Protein AF-A0ABC8KKP3-F1 (afdb_monomer_lite)

Foldseek 3Di:
DVVLLVVLVVVLVVQLPDPDPVNSVVSVVVVVVCVVVCVSVVVSVVVVVVVVVVVVVVVVVVVVVVVVVVVPDDDDDDDDDDDPDDDDDPDPPPDDDDPDPDDDDDDDDDDDDDDDDDDDDDDDPDDDDPDDDDD

pLDDT: mean 73.94, std 19.9, range [41.12, 98.5]

Organism: Eruca vesicaria subsp. sativa (NCBI:txid29727)

Radius of gyration: 33.84 Å; chains: 1; bounding box: 32×66×107 Å

Sequence (135 aa):
MEEVLEDLNAATLRYMNHPDPTESAARKQRVLLSEMDGTVEETAAGIFQANALAADRAAQALETNTVQRMENQVESPPEVTLPVISLAVAGKKRGRPPKNNDKGLPKPPLAPGTHKNSPINVFGKDSLANAVRTF

Secondary structure (DSSP, 8-state):
-HHHHHHHHHHHHHHH--SSHHHHHHHHHHHHHHHHTTHHHHHHHHHHHHHHHHHHHHHHHHHHHHHHHHS--S-------------------TT---------PPPPP-PPP----------------------

Structure (mmCIF, N/CA/C/O backbone):
data_AF-A0ABC8KKP3-F1
#
_entry.id   AF-A0ABC8KKP3-F1
#
loop_
_atom_site.group_PDB
_atom_site.id
_atom_site.type_symbol
_atom_site.label_atom_id
_atom_site.label_alt_id
_atom_site.label_comp_id
_atom_site.label_asym_id
_atom_site.label_entity_id
_atom_site.label_seq_id
_atom_site.pdbx_PDB_ins_code
_atom_site.Cartn_x
_atom_site.Cartn_y
_atom_site.Cartn_z
_atom_site.occupancy
_atom_site.B_iso_or_equiv
_atom_site.auth_seq_id
_atom_site.auth_comp_id
_atom_site.auth_asym_id
_atom_site.auth_atom_id
_atom_site.pdbx_PDB_model_num
ATOM 1 N N . MET A 1 1 ? -5.319 10.359 10.843 1.00 72.88 1 MET A N 1
ATOM 2 C CA . MET A 1 1 ? -5.636 9.843 9.490 1.00 72.88 1 MET A CA 1
ATOM 3 C C . MET A 1 1 ? -4.473 10.085 8.551 1.00 72.88 1 MET A C 1
ATOM 5 O O . MET A 1 1 ? -4.021 9.127 7.948 1.00 72.88 1 MET A O 1
ATOM 9 N N . GLU A 1 2 ? -3.959 11.312 8.494 1.00 89.06 2 GLU A N 1
ATOM 10 C CA . GLU A 1 2 ? -2.773 11.677 7.705 1.00 89.06 2 GLU A CA 1
ATOM 11 C C . GLU A 1 2 ? -1.580 10.726 7.913 1.00 89.06 2 GLU A C 1
ATOM 13 O O . GLU A 1 2 ? -1.099 10.163 6.941 1.00 89.06 2 GLU A O 1
ATOM 18 N N . GLU A 1 3 ? -1.228 10.404 9.162 1.00 93.12 3 GLU A N 1
ATOM 19 C CA . GLU A 1 3 ? -0.111 9.496 9.499 1.00 93.12 3 GLU A CA 1
ATOM 20 C C . GLU A 1 3 ? -0.156 8.130 8.784 1.00 93.12 3 GLU A C 1
ATOM 22 O O . GLU A 1 3 ? 0.849 7.668 8.256 1.00 93.12 3 GLU A O 1
ATOM 27 N N . VAL A 1 4 ? -1.326 7.485 8.687 1.00 94.81 4 VAL A N 1
ATOM 28 C CA . VAL A 1 4 ? -1.438 6.180 8.003 1.00 94.81 4 VAL A CA 1
ATOM 29 C C . VAL A 1 4 ? -1.221 6.328 6.500 1.00 94.81 4 VAL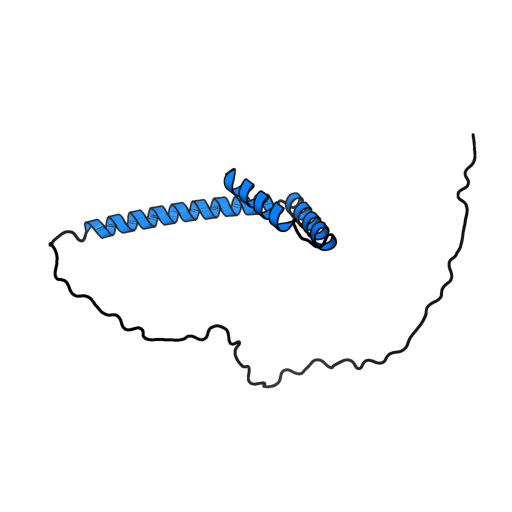 A C 1
ATOM 31 O O . VAL A 1 4 ? -0.613 5.462 5.877 1.00 94.81 4 VAL A O 1
ATOM 34 N N . LEU A 1 5 ? -1.709 7.416 5.903 1.00 94.69 5 LEU A N 1
ATOM 35 C CA . LEU A 1 5 ? -1.507 7.680 4.478 1.00 94.69 5 LEU A CA 1
ATOM 36 C C . LEU A 1 5 ? -0.040 8.013 4.184 1.00 94.69 5 LEU A C 1
ATOM 38 O O . LEU A 1 5 ? 0.506 7.554 3.181 1.00 94.69 5 LEU A O 1
ATOM 42 N N . GLU A 1 6 ? 0.616 8.756 5.073 1.00 96.25 6 GLU A N 1
ATOM 43 C CA . GLU A 1 6 ? 2.052 9.030 5.002 1.00 96.25 6 GLU A CA 1
ATOM 44 C C . GLU A 1 6 ? 2.880 7.746 5.109 1.00 96.25 6 GLU A C 1
ATOM 46 O O . GLU A 1 6 ? 3.786 7.533 4.301 1.00 96.25 6 GLU A O 1
ATOM 51 N N . ASP A 1 7 ? 2.534 6.854 6.038 1.00 96.19 7 ASP A N 1
ATOM 52 C CA . ASP A 1 7 ? 3.194 5.559 6.203 1.00 96.19 7 ASP A CA 1
ATOM 53 C C . ASP A 1 7 ? 3.030 4.664 4.970 1.00 96.19 7 ASP A C 1
ATOM 55 O O . ASP A 1 7 ? 4.000 4.049 4.511 1.00 96.19 7 ASP A O 1
ATOM 59 N N . LEU A 1 8 ? 1.826 4.612 4.393 1.00 96.44 8 LEU A N 1
ATOM 60 C CA . LEU A 1 8 ? 1.566 3.875 3.154 1.00 96.44 8 LEU A CA 1
ATOM 61 C C . LEU A 1 8 ? 2.372 4.449 1.982 1.00 96.44 8 LEU A C 1
ATOM 63 O O . LEU A 1 8 ? 2.968 3.693 1.208 1.00 96.44 8 LEU A O 1
ATOM 67 N N . ASN A 1 9 ? 2.465 5.774 1.875 1.00 96.00 9 ASN A N 1
ATOM 68 C CA . ASN A 1 9 ? 3.285 6.427 0.859 1.00 96.00 9 ASN A CA 1
ATOM 69 C C . ASN A 1 9 ? 4.782 6.127 1.068 1.00 96.00 9 ASN A C 1
ATOM 71 O O . ASN A 1 9 ? 5.483 5.701 0.148 1.00 96.00 9 ASN A O 1
ATOM 75 N N . ALA A 1 10 ? 5.278 6.233 2.301 1.00 97.69 10 ALA A N 1
ATOM 76 C CA . ALA A 1 10 ? 6.658 5.894 2.636 1.00 97.69 10 ALA A CA 1
ATOM 77 C C . ALA A 1 10 ? 6.982 4.420 2.332 1.00 97.69 10 ALA A C 1
ATOM 79 O O . ALA A 1 10 ? 8.058 4.114 1.804 1.00 97.69 10 ALA A O 1
ATOM 80 N N . ALA A 1 11 ? 6.059 3.500 2.622 1.00 96.81 11 ALA A N 1
ATOM 81 C CA . ALA A 1 11 ? 6.185 2.090 2.264 1.00 96.81 11 ALA A CA 1
ATOM 82 C C . ALA A 1 11 ? 6.241 1.895 0.741 1.00 96.81 11 ALA A C 1
ATOM 84 O O . ALA A 1 11 ? 7.091 1.149 0.248 1.00 96.81 11 ALA A O 1
ATOM 85 N N . THR A 1 12 ? 5.408 2.619 -0.004 1.00 97.44 12 THR A N 1
ATOM 86 C CA . THR A 1 12 ? 5.371 2.597 -1.472 1.00 97.44 12 THR A CA 1
ATOM 87 C C . THR A 1 12 ? 6.690 3.079 -2.078 1.00 97.44 12 THR A C 1
ATOM 89 O O . THR A 1 12 ? 7.266 2.404 -2.936 1.00 97.44 12 THR A O 1
ATOM 92 N N . LEU A 1 13 ? 7.255 4.175 -1.564 1.00 97.69 13 LEU A N 1
ATOM 93 C CA . LEU A 1 13 ? 8.565 4.679 -1.989 1.00 97.69 13 LEU A CA 1
ATOM 94 C C . LEU A 1 13 ? 9.683 3.655 -1.753 1.00 97.69 13 LEU A C 1
ATOM 96 O O . LEU A 1 13 ? 10.509 3.415 -2.637 1.00 97.69 13 LEU A O 1
ATOM 100 N N . ARG A 1 14 ? 9.697 3.005 -0.581 1.00 97.94 14 ARG A N 1
ATOM 101 C CA . ARG A 1 14 ? 10.660 1.931 -0.276 1.00 97.94 14 ARG A CA 1
ATOM 102 C C . ARG A 1 14 ? 10.466 0.724 -1.188 1.00 97.94 14 ARG A C 1
ATOM 104 O O . ARG A 1 14 ? 11.446 0.119 -1.610 1.00 97.94 14 ARG A O 1
ATOM 111 N N . TYR A 1 15 ? 9.222 0.383 -1.505 1.00 97.69 15 TYR A N 1
ATOM 112 C CA . TYR A 1 15 ? 8.905 -0.718 -2.403 1.00 97.69 15 TYR A CA 1
ATOM 113 C C . TYR A 1 15 ? 9.411 -0.451 -3.827 1.00 97.69 15 TYR A C 1
ATOM 115 O O . TYR A 1 15 ? 10.061 -1.318 -4.408 1.00 97.69 15 TYR A O 1
ATOM 123 N N . MET A 1 16 ? 9.180 0.743 -4.379 1.00 97.50 16 MET A N 1
ATOM 124 C CA . MET A 1 16 ? 9.593 1.108 -5.745 1.00 97.50 16 MET A CA 1
ATOM 125 C C . MET A 1 16 ? 11.112 1.262 -5.906 1.00 97.50 16 MET A C 1
ATOM 127 O O . MET A 1 16 ? 11.633 1.129 -7.021 1.00 97.50 16 MET A O 1
ATOM 131 N N . ASN A 1 17 ? 11.823 1.540 -4.811 1.00 96.94 17 ASN A N 1
ATOM 132 C CA . ASN A 1 17 ? 13.272 1.687 -4.797 1.00 96.94 17 ASN A CA 1
ATOM 133 C C . ASN A 1 17 ? 13.972 0.317 -4.827 1.00 96.94 17 ASN A C 1
ATOM 135 O O . ASN A 1 17 ? 14.343 -0.244 -3.796 1.00 96.94 17 ASN A O 1
ATOM 139 N N . HIS A 1 18 ? 14.130 -0.234 -6.030 1.00 97.56 18 HIS A N 1
ATOM 140 C CA . HIS A 1 18 ? 14.816 -1.499 -6.276 1.00 97.56 18 HIS A CA 1
ATOM 141 C C . HIS A 1 18 ? 16.039 -1.275 -7.186 1.00 97.56 18 HIS A C 1
ATOM 143 O O . HIS A 1 18 ? 15.936 -0.489 -8.128 1.00 97.56 18 HIS A O 1
ATOM 149 N N . PRO A 1 19 ? 17.183 -1.951 -6.948 1.00 97.69 19 PRO A N 1
ATOM 150 C CA . PRO A 1 19 ? 18.408 -1.732 -7.725 1.00 97.69 19 PRO A CA 1
ATOM 151 C C . PRO A 1 19 ? 18.309 -2.185 -9.188 1.00 97.69 19 PRO A C 1
ATOM 153 O O . PRO A 1 19 ? 18.970 -1.611 -10.048 1.00 97.69 19 PRO A O 1
ATOM 156 N N . ASP A 1 20 ? 17.499 -3.205 -9.484 1.00 98.19 20 ASP A N 1
ATOM 157 C CA . ASP A 1 20 ? 17.224 -3.610 -10.868 1.00 98.19 20 ASP A CA 1
ATOM 158 C C . ASP A 1 20 ? 16.194 -2.662 -11.511 1.00 98.19 20 ASP A C 1
ATOM 160 O O . ASP A 1 20 ? 15.067 -2.573 -11.005 1.00 98.19 20 ASP A O 1
ATOM 164 N N . PRO A 1 21 ? 16.534 -1.980 -12.624 1.00 97.06 21 PRO A N 1
ATOM 165 C CA . PRO A 1 21 ? 15.618 -1.076 -13.312 1.00 97.06 21 PRO A CA 1
ATOM 166 C C . PRO A 1 21 ? 14.374 -1.781 -13.865 1.00 97.06 21 PRO A C 1
ATOM 168 O O . PRO A 1 21 ? 13.304 -1.168 -13.898 1.00 97.06 21 PRO A O 1
ATOM 171 N N . THR A 1 22 ? 14.484 -3.052 -14.263 1.00 98.19 22 THR A N 1
ATOM 172 C CA . THR A 1 22 ? 13.349 -3.826 -14.790 1.00 98.19 22 THR A CA 1
ATOM 173 C C . THR A 1 22 ? 12.333 -4.078 -13.685 1.00 98.19 22 THR A C 1
ATOM 175 O O . THR A 1 22 ? 11.153 -3.755 -13.830 1.00 98.19 22 THR A O 1
ATOM 178 N N . GLU A 1 23 ? 12.802 -4.580 -12.542 1.00 98.44 23 GLU A N 1
ATOM 179 C CA . GLU A 1 23 ? 11.961 -4.780 -11.366 1.00 98.44 23 GLU A CA 1
ATOM 180 C C . GLU A 1 23 ? 11.413 -3.457 -10.821 1.00 98.44 23 GLU A C 1
ATOM 182 O O . GLU A 1 23 ? 10.231 -3.390 -10.488 1.00 98.44 23 GLU A O 1
ATOM 187 N N . SER A 1 24 ? 12.214 -2.382 -10.767 1.00 97.75 24 SER A N 1
ATOM 188 C CA . SER A 1 24 ? 11.710 -1.072 -10.336 1.00 97.75 24 SER A CA 1
ATOM 189 C C . SER A 1 24 ? 10.543 -0.638 -11.220 1.00 97.75 24 SER A C 1
ATOM 191 O O . SER A 1 24 ? 9.476 -0.341 -10.688 1.00 97.75 24 SER A O 1
ATOM 193 N N . ALA A 1 25 ? 10.684 -0.693 -12.551 1.00 98.19 25 ALA A N 1
ATOM 194 C CA . ALA A 1 25 ? 9.605 -0.367 -13.482 1.00 98.19 25 ALA A CA 1
ATOM 195 C C . ALA A 1 25 ? 8.358 -1.243 -13.266 1.00 98.19 25 ALA A C 1
ATOM 197 O O . ALA A 1 25 ? 7.251 -0.711 -13.174 1.00 98.19 25 ALA A O 1
ATOM 198 N N . ALA A 1 26 ? 8.530 -2.559 -13.105 1.00 98.50 26 ALA A N 1
ATOM 199 C CA . ALA A 1 26 ? 7.428 -3.478 -12.822 1.00 98.50 26 ALA A CA 1
ATOM 200 C C . ALA A 1 26 ? 6.717 -3.159 -11.493 1.00 98.50 26 ALA A C 1
ATOM 202 O O . ALA A 1 26 ? 5.495 -3.278 -11.390 1.00 98.50 26 ALA A O 1
ATOM 203 N N . ARG A 1 27 ? 7.455 -2.725 -10.465 1.00 98.50 27 ARG A N 1
ATOM 204 C CA . ARG A 1 27 ? 6.873 -2.267 -9.195 1.00 98.50 27 ARG A CA 1
ATOM 205 C C . ARG A 1 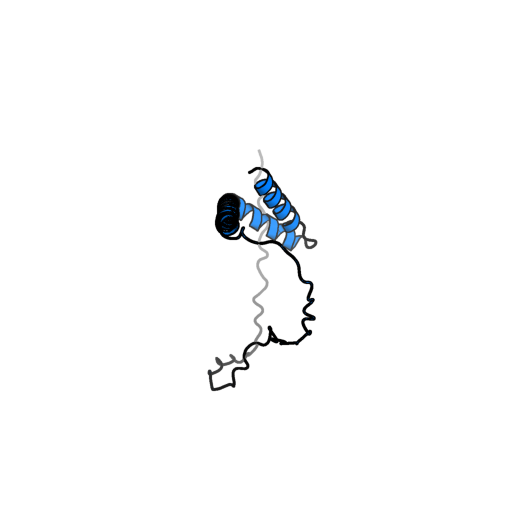27 ? 6.085 -0.977 -9.357 1.00 98.50 27 ARG A C 1
ATOM 207 O O . ARG A 1 27 ? 4.976 -0.915 -8.843 1.00 98.50 27 ARG A O 1
ATOM 214 N N . LYS A 1 28 ? 6.593 0.006 -10.112 1.00 98.19 28 LYS A N 1
ATOM 215 C CA . LYS A 1 28 ? 5.841 1.248 -10.380 1.00 98.19 28 LYS A CA 1
ATOM 216 C C . LYS A 1 28 ? 4.519 0.965 -11.088 1.00 98.19 28 LYS A C 1
ATOM 218 O O . LYS A 1 28 ? 3.510 1.554 -10.733 1.00 98.19 28 LYS A O 1
ATOM 223 N N . GLN A 1 29 ? 4.523 0.038 -12.048 1.00 98.19 29 GLN A N 1
ATOM 224 C CA . GLN A 1 29 ? 3.303 -0.380 -12.744 1.00 98.19 29 GLN A CA 1
ATOM 225 C C . GLN A 1 29 ? 2.293 -1.026 -11.791 1.00 98.19 29 GLN A C 1
ATOM 227 O O . GLN A 1 29 ? 1.120 -0.681 -11.826 1.00 98.19 29 GLN A O 1
ATOM 232 N N . ARG A 1 30 ? 2.744 -1.920 -10.900 1.00 97.62 30 ARG A N 1
ATOM 233 C CA . ARG A 1 30 ? 1.869 -2.516 -9.877 1.00 97.62 30 ARG A CA 1
ATOM 234 C C . ARG A 1 30 ? 1.266 -1.469 -8.942 1.00 97.62 30 ARG A C 1
ATOM 236 O O . ARG A 1 30 ? 0.074 -1.543 -8.683 1.00 97.62 30 ARG A O 1
ATOM 243 N N . VAL A 1 31 ? 2.068 -0.503 -8.488 1.00 97.50 31 VAL A N 1
ATOM 244 C CA . VAL A 1 31 ? 1.600 0.598 -7.629 1.00 97.50 31 VAL A CA 1
ATOM 245 C C . VAL A 1 31 ? 0.543 1.441 -8.344 1.00 97.50 31 VAL A C 1
ATOM 247 O O . VAL A 1 31 ? -0.531 1.662 -7.799 1.00 97.50 31 VAL A O 1
ATOM 250 N N . LEU A 1 32 ? 0.796 1.838 -9.594 1.00 97.75 32 LEU A N 1
ATOM 251 C CA . LEU A 1 32 ? -0.172 2.606 -10.377 1.00 97.75 32 LEU A CA 1
ATOM 252 C C . LEU A 1 32 ? -1.502 1.854 -10.536 1.00 97.75 32 LEU A C 1
ATOM 254 O O . LEU A 1 32 ? -2.566 2.445 -10.395 1.00 97.75 32 LEU A O 1
ATOM 258 N N . LEU A 1 33 ? -1.446 0.546 -10.804 1.00 98.06 33 LEU A N 1
ATOM 259 C CA . LEU A 1 33 ? -2.650 -0.281 -10.890 1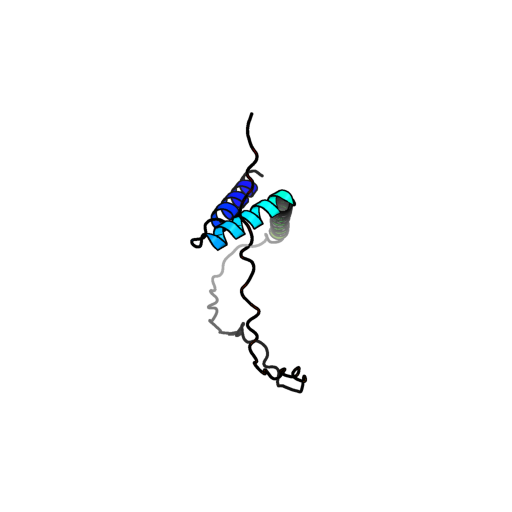.00 98.06 33 LEU A CA 1
ATOM 260 C C . LEU A 1 33 ? -3.410 -0.323 -9.556 1.00 98.06 33 LEU A C 1
ATOM 262 O O . LEU A 1 33 ? -4.628 -0.180 -9.581 1.00 98.06 33 LEU A O 1
ATOM 266 N N . SER A 1 34 ? -2.707 -0.444 -8.423 1.00 96.19 34 SER A N 1
ATOM 267 C CA . SER A 1 34 ? -3.330 -0.429 -7.089 1.00 96.19 34 SER A CA 1
ATOM 268 C C . SER A 1 34 ? -3.909 0.932 -6.673 1.00 96.19 34 SER A C 1
ATOM 270 O O . SER A 1 34 ? -4.811 1.028 -5.851 1.00 96.19 34 SER A O 1
ATOM 272 N N . GLU A 1 35 ? -3.382 2.027 -7.214 1.00 95.25 35 GLU A N 1
ATOM 273 C CA . GLU A 1 35 ? -3.965 3.355 -6.994 1.00 95.25 35 GLU A CA 1
ATOM 274 C C . GLU A 1 35 ? -5.216 3.540 -7.861 1.00 95.25 35 GLU A C 1
ATOM 276 O O . GLU A 1 35 ? -6.208 4.121 -7.434 1.00 95.25 35 GLU A O 1
ATOM 281 N N . MET A 1 36 ? -5.202 3.007 -9.087 1.00 96.88 36 MET A N 1
ATOM 282 C CA . MET A 1 36 ? -6.354 3.068 -9.988 1.00 96.88 36 MET A CA 1
ATOM 283 C C . MET A 1 36 ? -7.522 2.187 -9.538 1.00 96.88 36 MET A C 1
ATOM 285 O O . MET A 1 36 ? -8.674 2.538 -9.793 1.00 96.88 36 MET A O 1
ATOM 289 N N . ASP A 1 37 ? -7.242 1.034 -8.932 1.00 96.88 37 ASP A N 1
ATOM 290 C CA . ASP A 1 37 ? -8.272 0.106 -8.456 1.00 96.88 37 ASP A CA 1
ATOM 291 C C . ASP A 1 37 ? -8.831 0.466 -7.066 1.00 96.88 37 ASP A C 1
ATOM 293 O O . ASP A 1 37 ? -9.831 -0.117 -6.645 1.00 96.88 37 ASP A O 1
ATOM 297 N N . GLY A 1 38 ? -8.246 1.459 -6.387 1.00 94.81 38 GLY A N 1
ATOM 298 C CA . GLY A 1 38 ? -8.684 1.929 -5.074 1.00 94.81 38 GLY A CA 1
ATOM 299 C C . GLY A 1 38 ? -8.219 1.062 -3.897 1.00 94.81 38 GLY A C 1
ATOM 300 O O . GLY A 1 38 ? -8.713 1.218 -2.775 1.00 94.81 38 GLY A O 1
ATOM 301 N N . THR A 1 39 ? -7.304 0.111 -4.119 1.00 96.06 39 THR A N 1
ATOM 302 C CA . THR A 1 39 ? -6.839 -0.799 -3.058 1.00 96.06 39 THR A CA 1
ATOM 303 C C . THR A 1 39 ? -6.046 -0.080 -1.970 1.00 96.06 39 THR A C 1
ATOM 305 O O . THR A 1 39 ? -6.057 -0.521 -0.816 1.00 96.06 39 THR A O 1
ATOM 308 N N . VAL A 1 40 ? -5.385 1.039 -2.286 1.00 93.62 40 VAL A N 1
ATOM 309 C CA . VAL A 1 40 ? -4.668 1.857 -1.292 1.00 93.62 40 VAL A CA 1
ATOM 310 C C . VAL A 1 40 ? -5.653 2.496 -0.309 1.00 93.62 40 VAL A C 1
ATOM 312 O O . VAL A 1 40 ? -5.449 2.433 0.905 1.00 93.62 40 VAL A O 1
ATOM 315 N N . GLU A 1 41 ? -6.753 3.048 -0.814 1.00 93.94 41 GLU A N 1
ATOM 316 C CA . GLU A 1 41 ? -7.818 3.672 -0.032 1.00 93.94 41 GLU A CA 1
ATOM 317 C C . GLU A 1 41 ? -8.554 2.643 0.828 1.00 93.94 41 GLU A C 1
ATOM 319 O O . GLU A 1 41 ? -8.790 2.884 2.016 1.00 93.94 41 GLU A O 1
ATOM 324 N N . GLU A 1 42 ? -8.869 1.474 0.259 1.00 96.19 42 GLU A N 1
ATOM 325 C CA . GLU A 1 42 ? -9.471 0.360 0.998 1.00 96.19 42 GLU A CA 1
ATOM 326 C C . GLU A 1 42 ? -8.556 -0.099 2.140 1.00 96.19 42 GLU A C 1
ATOM 328 O O . GLU A 1 42 ? -8.996 -0.264 3.282 1.00 96.19 42 GLU A O 1
ATOM 333 N N . THR A 1 43 ? -7.260 -0.244 1.860 1.00 95.56 43 THR A N 1
ATOM 334 C CA . THR A 1 43 ? -6.271 -0.643 2.865 1.00 95.56 43 THR A CA 1
ATOM 335 C C . THR A 1 43 ? -6.170 0.394 3.982 1.00 95.56 43 THR A C 1
ATOM 337 O O . THR A 1 43 ? -6.174 0.027 5.160 1.00 95.56 43 THR A O 1
ATOM 340 N N . ALA A 1 44 ? -6.131 1.687 3.644 1.00 95.75 44 ALA A N 1
ATOM 341 C CA . ALA A 1 44 ? -6.104 2.763 4.631 1.00 95.75 44 ALA A CA 1
ATOM 342 C C . ALA A 1 44 ? -7.350 2.723 5.532 1.00 95.75 44 ALA A C 1
ATOM 344 O O . ALA A 1 44 ? -7.226 2.746 6.759 1.00 95.75 44 ALA A O 1
ATOM 345 N N . ALA A 1 45 ? -8.543 2.577 4.943 1.00 95.81 45 ALA A N 1
ATOM 346 C CA . ALA A 1 45 ? -9.797 2.429 5.682 1.00 95.81 45 ALA A CA 1
ATOM 347 C C . ALA A 1 45 ? -9.771 1.222 6.635 1.00 95.81 45 ALA A C 1
ATOM 349 O O . ALA A 1 45 ? -10.156 1.344 7.803 1.00 95.81 45 ALA A O 1
ATOM 350 N N . GLY A 1 46 ? -9.255 0.081 6.170 1.00 96.50 46 GLY A N 1
ATOM 351 C CA . GLY A 1 46 ? -9.091 -1.124 6.980 1.00 96.50 46 GLY A CA 1
ATOM 352 C C . GLY A 1 46 ? -8.155 -0.920 8.172 1.00 96.50 46 GLY A C 1
ATOM 353 O O . GLY A 1 46 ? -8.476 -1.338 9.286 1.00 96.50 46 GLY A O 1
ATOM 354 N N . ILE A 1 47 ? -7.031 -0.223 7.977 1.00 95.75 47 ILE A N 1
ATOM 355 C CA . ILE A 1 47 ? -6.093 0.106 9.061 1.00 95.75 47 ILE A CA 1
ATOM 356 C C . ILE A 1 47 ? -6.763 1.013 10.097 1.00 95.75 47 ILE A C 1
ATOM 358 O O . ILE A 1 47 ? -6.657 0.751 11.296 1.00 95.75 47 ILE A O 1
ATOM 362 N N . PHE A 1 48 ? -7.496 2.045 9.667 1.00 94.06 48 PHE A N 1
ATOM 363 C CA . PHE A 1 48 ? -8.210 2.923 10.599 1.00 94.06 48 PHE A CA 1
ATOM 364 C C . PHE A 1 48 ? -9.234 2.158 11.430 1.00 94.06 48 PHE A C 1
ATOM 366 O O . PHE A 1 48 ? -9.285 2.323 12.650 1.00 94.06 48 PHE A O 1
ATOM 373 N N . GLN A 1 49 ? -10.016 1.292 10.786 1.00 95.38 49 GLN A N 1
ATOM 374 C CA . GLN A 1 49 ? -10.999 0.474 11.478 1.00 95.38 49 GLN A CA 1
ATOM 375 C C . GLN A 1 49 ? -10.329 -0.484 12.471 1.00 95.38 49 GLN A C 1
ATOM 377 O O . GLN A 1 49 ? -10.768 -0.589 13.615 1.00 95.38 49 GLN A O 1
ATOM 382 N N . ALA A 1 50 ? -9.242 -1.146 12.072 1.00 95.06 50 ALA A N 1
ATOM 383 C CA . ALA A 1 50 ? -8.499 -2.045 12.949 1.00 95.06 50 ALA A CA 1
ATOM 384 C C . ALA A 1 50 ? -7.917 -1.311 14.167 1.00 95.06 50 ALA A C 1
ATOM 386 O O . ALA A 1 50 ? -8.018 -1.812 15.288 1.00 95.06 50 ALA A O 1
ATOM 387 N N . ASN A 1 51 ? -7.364 -0.114 13.965 1.00 94.06 51 ASN A N 1
ATOM 388 C CA . ASN A 1 51 ? -6.806 0.705 15.039 1.00 94.06 51 ASN A CA 1
ATOM 389 C C . ASN A 1 51 ? -7.889 1.192 16.008 1.00 94.06 51 ASN A C 1
ATOM 391 O O . ASN A 1 51 ? -7.681 1.140 17.219 1.00 94.06 51 ASN A O 1
ATOM 395 N N . ALA A 1 52 ? -9.054 1.599 15.498 1.00 92.56 52 ALA A N 1
ATOM 396 C CA . ALA A 1 52 ? -10.193 1.968 16.335 1.00 92.56 52 ALA A CA 1
ATOM 397 C C . ALA A 1 52 ? -10.645 0.786 17.211 1.00 92.56 52 ALA A C 1
ATOM 399 O O . ALA A 1 52 ? -10.725 0.906 18.431 1.00 92.56 52 ALA A O 1
ATOM 400 N N . LEU A 1 53 ? -10.819 -0.396 16.611 1.00 94.25 53 LEU A N 1
ATOM 401 C CA . LEU A 1 53 ? -11.191 -1.610 17.345 1.00 94.25 53 LEU A CA 1
ATOM 402 C C . LEU A 1 53 ? -10.132 -2.027 18.376 1.00 94.25 53 LEU A C 1
ATOM 404 O O . LEU A 1 53 ? -10.469 -2.552 19.440 1.00 94.25 53 LEU A O 1
ATOM 408 N N . ALA A 1 54 ? -8.847 -1.834 18.071 1.00 92.69 54 ALA A N 1
ATOM 409 C CA . ALA A 1 54 ? -7.762 -2.115 19.004 1.00 92.69 54 ALA A CA 1
ATOM 410 C C . ALA A 1 54 ? -7.782 -1.157 20.204 1.00 92.69 54 ALA A C 1
ATOM 412 O O . ALA A 1 54 ? -7.602 -1.610 21.337 1.00 92.69 54 ALA A O 1
ATOM 413 N N . ALA A 1 55 ? -8.049 0.131 19.973 1.00 91.75 55 ALA A N 1
ATOM 414 C CA . ALA A 1 55 ? -8.187 1.128 21.030 1.00 91.75 55 ALA A CA 1
ATOM 415 C C . ALA A 1 55 ? -9.380 0.815 21.950 1.00 91.75 55 ALA A C 1
ATOM 417 O O . ALA A 1 55 ? -9.215 0.798 23.170 1.00 91.75 55 ALA A O 1
ATOM 418 N N . ASP A 1 56 ? -10.537 0.461 21.384 1.00 91.12 56 ASP A N 1
ATOM 419 C CA . ASP A 1 56 ? -11.726 0.084 22.159 1.00 91.12 56 ASP A CA 1
ATOM 420 C C . ASP A 1 56 ? -11.470 -1.151 23.032 1.00 91.12 56 ASP A C 1
ATOM 422 O O . ASP A 1 56 ? -11.813 -1.182 24.216 1.00 91.12 56 ASP A O 1
ATOM 426 N N . ARG A 1 57 ? -10.810 -2.176 22.478 1.00 90.81 57 ARG A N 1
ATOM 427 C CA . ARG A 1 57 ? -10.422 -3.371 23.245 1.00 90.81 57 ARG A CA 1
ATOM 428 C C . ARG A 1 57 ? -9.441 -3.043 24.363 1.00 90.81 57 ARG A C 1
ATOM 430 O O . ARG A 1 57 ? -9.554 -3.610 25.447 1.00 90.81 57 ARG A O 1
ATOM 437 N N . ALA A 1 58 ? -8.481 -2.155 24.112 1.00 88.50 58 ALA A N 1
ATOM 438 C CA . ALA A 1 58 ? -7.535 -1.722 25.132 1.00 88.50 58 ALA A CA 1
ATOM 439 C C . ALA A 1 58 ? -8.241 -0.958 26.267 1.00 88.50 58 ALA A C 1
ATOM 441 O O . ALA A 1 58 ? -7.938 -1.199 27.436 1.00 88.50 58 ALA A O 1
ATOM 442 N N . ALA A 1 59 ? -9.222 -0.109 25.943 1.00 85.56 59 ALA A N 1
ATOM 443 C CA . ALA A 1 59 ? -10.042 0.587 26.933 1.00 85.56 59 ALA A CA 1
ATOM 444 C C . ALA A 1 59 ? -10.859 -0.396 27.794 1.00 85.56 59 ALA A C 1
ATOM 446 O O . ALA A 1 59 ? -10.791 -0.344 29.021 1.00 85.56 59 ALA A O 1
ATOM 447 N N . GLN A 1 60 ? -11.532 -1.372 27.175 1.00 83.38 60 GLN A N 1
ATOM 448 C CA . GLN A 1 60 ? -12.276 -2.417 27.899 1.00 83.38 60 GLN A CA 1
ATOM 449 C C . GLN A 1 60 ? -11.368 -3.290 28.783 1.00 83.38 60 GLN A C 1
ATOM 451 O O . GLN A 1 60 ? -11.741 -3.687 29.890 1.00 83.38 60 GLN A O 1
ATOM 456 N N . ALA A 1 61 ? -10.148 -3.589 28.330 1.00 78.69 61 ALA A N 1
ATOM 457 C CA . ALA A 1 61 ? -9.168 -4.323 29.130 1.00 78.69 61 ALA A CA 1
ATOM 458 C C . ALA A 1 61 ? -8.713 -3.535 30.374 1.00 78.69 61 ALA A C 1
ATOM 460 O O . ALA A 1 61 ? -8.388 -4.140 31.396 1.00 78.69 61 ALA A O 1
ATOM 461 N N . LEU A 1 62 ? -8.708 -2.199 30.317 1.00 73.38 62 LEU A N 1
ATOM 462 C CA . LEU A 1 62 ? -8.416 -1.352 31.473 1.00 73.38 62 LEU A CA 1
ATOM 463 C C . LEU A 1 62 ? -9.596 -1.306 32.455 1.00 73.38 62 LEU A C 1
ATOM 465 O O . LEU A 1 62 ? -9.383 -1.426 33.660 1.00 73.38 62 LEU A O 1
ATOM 469 N N . GLU A 1 63 ? -10.829 -1.201 31.953 1.00 65.50 63 GLU A N 1
ATOM 470 C CA . GLU A 1 63 ? -12.051 -1.201 32.775 1.00 65.50 63 GLU A CA 1
ATOM 471 C C . GLU A 1 63 ? -12.285 -2.536 33.499 1.00 65.50 63 GLU A C 1
ATOM 473 O O . GLU A 1 63 ? -12.648 -2.578 34.673 1.00 65.50 63 GLU A O 1
ATOM 478 N N . THR A 1 64 ? -12.014 -3.663 32.843 1.00 61.25 64 THR A N 1
ATOM 479 C CA . THR A 1 64 ? -12.094 -4.981 33.500 1.00 61.25 64 THR A CA 1
ATOM 480 C C . THR A 1 64 ? -11.036 -5.149 34.598 1.00 61.25 64 THR A C 1
ATOM 482 O O . THR A 1 64 ? -11.302 -5.781 35.623 1.00 61.25 64 THR A O 1
ATOM 485 N N . ASN A 1 65 ? -9.862 -4.529 34.440 1.00 57.81 65 ASN A N 1
ATOM 486 C CA . ASN A 1 65 ? -8.810 -4.522 35.459 1.00 57.81 65 ASN A CA 1
ATOM 487 C C . ASN A 1 65 ? -9.158 -3.638 36.671 1.00 57.81 65 ASN A C 1
ATOM 489 O O . ASN A 1 65 ? -8.769 -3.957 37.794 1.00 57.81 65 ASN A O 1
ATOM 493 N N . THR A 1 66 ? -9.898 -2.538 36.489 1.00 55.06 66 THR A N 1
ATOM 494 C CA . THR A 1 66 ? -10.320 -1.680 37.611 1.00 55.06 66 THR A CA 1
ATOM 495 C C . THR A 1 66 ? -11.433 -2.313 38.445 1.00 55.06 66 THR A C 1
ATOM 497 O O . THR A 1 66 ? -11.389 -2.195 39.669 1.00 55.06 66 THR A O 1
ATOM 500 N N . VAL A 1 67 ? -12.362 -3.057 37.831 1.00 52.12 67 VAL A N 1
ATOM 501 C CA . VAL A 1 67 ? -13.415 -3.790 38.563 1.00 52.12 67 VAL A CA 1
ATOM 502 C C . VAL A 1 67 ? -12.830 -4.947 39.387 1.00 52.12 67 VAL A C 1
ATOM 504 O O . VAL A 1 67 ? -13.163 -5.078 40.561 1.00 52.12 67 VAL A O 1
ATOM 507 N N . GLN A 1 68 ? -11.876 -5.718 38.850 1.00 48.47 68 GLN A N 1
ATOM 508 C CA . GLN A 1 68 ? -11.195 -6.774 39.625 1.00 48.47 68 GLN A CA 1
ATOM 509 C C . GLN A 1 68 ? -10.302 -6.228 40.755 1.00 48.47 68 GLN A C 1
ATOM 511 O O . GLN A 1 68 ? -10.016 -6.933 41.722 1.00 48.47 68 GLN A O 1
ATOM 516 N N . ARG A 1 69 ? -9.858 -4.966 40.666 1.00 48.00 69 ARG A N 1
ATOM 517 C CA . ARG A 1 69 ? -8.998 -4.340 41.682 1.00 48.00 69 ARG A CA 1
ATOM 518 C C . ARG A 1 69 ? -9.768 -3.828 42.907 1.00 48.00 69 ARG A C 1
ATOM 520 O O . ARG A 1 69 ? -9.144 -3.640 43.949 1.00 48.00 69 ARG A O 1
ATOM 527 N N . MET A 1 70 ? -11.085 -3.621 42.816 1.00 48.66 70 MET A N 1
ATOM 528 C CA . MET A 1 70 ? -11.903 -3.164 43.953 1.00 48.66 70 MET A CA 1
ATOM 529 C C . MET A 1 70 ? -12.377 -4.295 44.884 1.00 48.66 70 MET A C 1
ATOM 531 O O . MET A 1 70 ? -12.734 -4.005 46.020 1.00 48.66 70 MET A O 1
ATOM 535 N N . GLU A 1 71 ? -12.319 -5.567 44.470 1.00 50.25 71 GLU A N 1
ATOM 536 C CA . GLU A 1 71 ? -12.704 -6.711 45.325 1.00 50.25 71 GLU A CA 1
ATOM 537 C C . GLU A 1 71 ? -11.557 -7.293 46.175 1.00 50.25 71 GLU A C 1
ATOM 539 O O . GLU A 1 71 ? -11.809 -8.096 47.067 1.00 50.25 71 GLU A O 1
ATOM 544 N N . ASN A 1 72 ? -10.308 -6.853 45.978 1.00 54.00 72 ASN A N 1
ATOM 545 C CA . ASN A 1 72 ? -9.128 -7.406 46.663 1.00 54.00 72 ASN A CA 1
ATOM 546 C C . ASN A 1 72 ? -8.402 -6.396 47.575 1.00 54.00 72 ASN A C 1
ATOM 548 O O . ASN A 1 72 ? -7.173 -6.343 47.590 1.00 54.00 72 ASN A O 1
ATOM 552 N N . GLN A 1 73 ? -9.131 -5.580 48.342 1.00 48.72 73 GLN A N 1
ATOM 553 C CA . GLN A 1 73 ? -8.530 -4.772 49.415 1.00 48.72 73 GLN A CA 1
ATOM 554 C C . GLN A 1 73 ? -9.175 -5.037 50.776 1.00 48.72 73 GLN A C 1
ATOM 556 O O . GLN A 1 73 ? -9.858 -4.183 51.332 1.00 48.72 73 GLN A O 1
ATOM 561 N N . VAL A 1 74 ? -8.870 -6.201 51.349 1.00 53.91 74 VAL A N 1
ATOM 562 C CA . VAL A 1 74 ? -8.592 -6.302 52.785 1.00 53.91 74 VAL A CA 1
ATOM 563 C C . VAL A 1 74 ? -7.323 -7.140 52.947 1.00 53.91 74 VAL A C 1
ATOM 565 O O . VAL A 1 74 ? -7.233 -8.243 52.421 1.00 53.91 74 VAL A O 1
ATOM 568 N N . GLU A 1 75 ? -6.387 -6.574 53.707 1.00 44.00 75 GLU A N 1
ATOM 569 C CA . GLU A 1 75 ? -5.220 -7.192 54.352 1.00 44.00 75 GLU A CA 1
ATOM 570 C C . GLU A 1 75 ? -3.831 -7.028 53.692 1.00 44.00 75 GLU A C 1
ATOM 572 O O . GLU A 1 75 ? -3.603 -7.208 52.499 1.00 44.00 75 GLU A O 1
ATOM 577 N N . SER A 1 76 ? -2.908 -6.567 54.538 1.00 41.12 76 SER A N 1
ATOM 578 C CA . SER A 1 76 ? -1.586 -5.977 54.295 1.00 41.12 76 SER A CA 1
ATOM 579 C C . SER A 1 76 ? -0.445 -6.985 54.018 1.00 41.12 76 SER A C 1
ATOM 581 O O . SER A 1 76 ? -0.562 -8.144 54.402 1.00 41.12 76 SER A O 1
ATOM 583 N N . PRO A 1 77 ? 0.699 -6.548 53.437 1.00 57.81 77 PRO A N 1
ATOM 584 C CA . PRO A 1 77 ? 1.859 -7.390 53.076 1.00 57.81 77 PRO A CA 1
ATOM 585 C C . PRO A 1 77 ? 3.018 -7.278 54.110 1.00 57.81 77 PRO A C 1
ATOM 587 O O . PRO A 1 77 ? 2.875 -6.487 55.045 1.00 57.81 77 PRO A O 1
ATOM 590 N N . PRO A 1 78 ? 4.221 -7.891 53.931 1.00 55.44 78 PRO A N 1
ATOM 591 C CA . PRO A 1 78 ? 4.664 -8.952 53.001 1.00 55.44 78 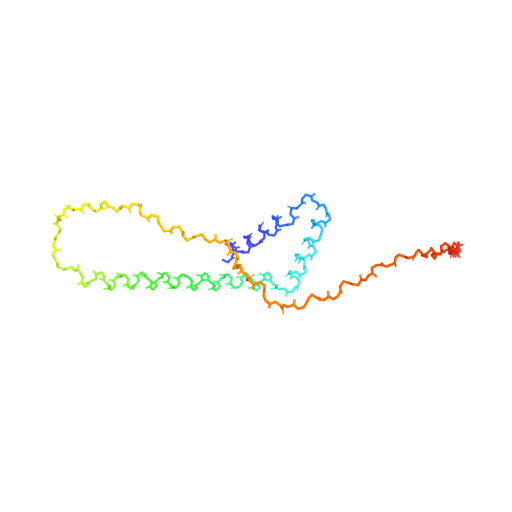PRO A CA 1
ATOM 592 C C . PRO A 1 78 ? 5.426 -10.118 53.694 1.00 55.44 78 PRO A C 1
ATOM 594 O O . PRO A 1 78 ? 6.152 -9.898 54.660 1.00 55.44 78 PRO A O 1
ATOM 597 N N . GLU A 1 79 ? 5.429 -11.325 53.116 1.00 43.50 79 GLU A N 1
ATOM 598 C CA . GLU A 1 79 ? 6.518 -12.286 53.372 1.00 43.50 79 GLU A CA 1
ATOM 599 C C . GLU A 1 79 ? 7.195 -12.705 52.063 1.00 43.50 79 GLU A C 1
ATOM 601 O O . GLU A 1 79 ? 6.573 -13.120 51.085 1.00 43.50 79 GLU A O 1
ATOM 606 N N . VAL A 1 80 ? 8.507 -12.492 52.049 1.00 53.06 80 VAL A N 1
ATOM 607 C CA . VAL A 1 80 ? 9.428 -12.715 50.942 1.00 53.06 80 VAL A CA 1
ATOM 608 C C . VAL A 1 80 ? 9.636 -14.212 50.768 1.00 53.06 80 VAL A C 1
ATOM 610 O O . VAL A 1 80 ? 10.261 -14.837 51.615 1.00 53.06 80 VAL A O 1
ATOM 613 N N . THR A 1 81 ? 9.233 -14.781 49.635 1.00 49.84 81 THR A N 1
ATOM 614 C CA . THR A 1 81 ? 9.868 -16.006 49.132 1.00 49.84 81 THR A CA 1
ATOM 615 C C . THR A 1 81 ? 10.009 -15.945 47.617 1.00 49.84 81 THR A C 1
ATOM 617 O O . THR A 1 81 ? 9.045 -15.864 46.862 1.00 49.84 81 THR A O 1
ATOM 620 N N . LEU A 1 82 ? 11.264 -15.939 47.174 1.00 56.56 82 LEU A N 1
ATOM 621 C CA . LEU A 1 82 ? 11.659 -16.089 45.779 1.00 56.56 82 LEU A CA 1
ATOM 622 C C . LEU A 1 82 ? 11.361 -17.525 45.326 1.00 56.56 82 LEU A C 1
ATOM 624 O O . LEU A 1 82 ? 11.880 -18.454 45.949 1.00 56.56 82 LEU A O 1
ATOM 628 N N . PRO A 1 83 ? 10.658 -17.753 44.207 1.00 51.19 83 PRO A N 1
ATOM 629 C CA . PRO A 1 83 ? 10.753 -19.022 43.516 1.00 51.19 83 PRO A CA 1
ATOM 630 C C . PRO A 1 83 ? 11.821 -18.919 42.423 1.00 51.19 83 PRO A C 1
ATOM 632 O O . PRO A 1 83 ? 11.645 -18.275 41.389 1.00 51.19 83 PRO A O 1
ATOM 635 N N . VAL A 1 84 ? 12.945 -19.597 42.662 1.00 53.31 84 VAL A N 1
ATOM 636 C CA . VAL A 1 84 ? 13.878 -20.035 41.619 1.00 53.31 84 VAL A CA 1
ATOM 637 C C . VAL A 1 84 ? 13.098 -20.949 40.676 1.00 53.31 84 VAL A C 1
ATOM 639 O O . VAL A 1 84 ? 12.828 -22.101 41.009 1.00 53.31 84 VAL A O 1
ATOM 642 N N . ILE A 1 85 ? 12.710 -20.450 39.501 1.00 51.06 85 ILE A N 1
ATOM 643 C CA . ILE A 1 85 ? 12.124 -21.300 38.464 1.00 51.06 85 ILE A CA 1
ATOM 644 C C . ILE A 1 85 ? 13.237 -21.750 37.525 1.00 51.06 85 ILE A C 1
ATOM 646 O O . ILE A 1 85 ? 13.771 -20.999 36.710 1.00 51.06 85 ILE A O 1
ATOM 650 N N . SER A 1 86 ? 13.574 -23.021 37.723 1.00 53.25 86 SER A N 1
ATOM 651 C CA . SER A 1 86 ? 14.437 -23.864 36.913 1.00 53.25 86 SER A CA 1
ATOM 652 C C . SER A 1 86 ? 14.118 -23.776 35.417 1.00 53.25 86 SER A C 1
ATOM 654 O O . SER A 1 86 ? 12.971 -23.891 34.978 1.00 53.25 86 SER A O 1
ATOM 656 N N . LEU A 1 87 ? 15.183 -23.619 34.637 1.00 50.31 87 LEU A N 1
ATOM 657 C CA . LEU A 1 87 ? 15.212 -23.614 33.183 1.00 50.31 87 LEU A CA 1
ATOM 658 C C . LEU A 1 87 ? 15.013 -25.049 32.653 1.00 50.31 87 LEU A C 1
ATOM 660 O O . LEU A 1 87 ? 15.977 -25.751 32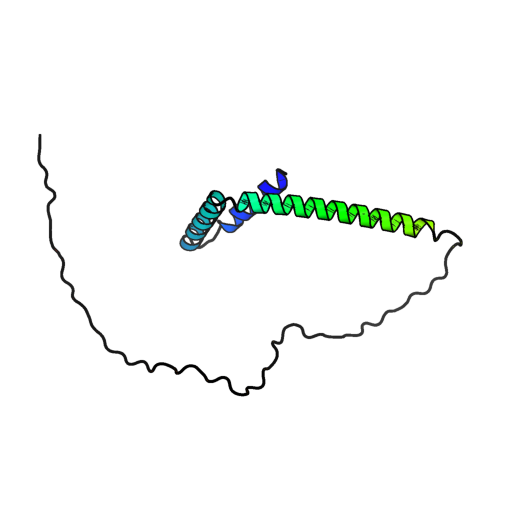.354 1.00 50.31 87 LEU A O 1
ATOM 664 N N . ALA A 1 88 ? 13.764 -25.506 32.539 1.00 50.56 88 ALA A N 1
ATOM 665 C CA . ALA A 1 88 ? 13.444 -26.800 31.934 1.00 50.56 88 ALA A CA 1
ATOM 666 C C . ALA A 1 88 ? 13.033 -26.636 30.460 1.00 50.56 88 ALA A C 1
ATOM 668 O O . ALA A 1 88 ? 11.944 -26.176 30.117 1.00 50.56 88 ALA A O 1
ATOM 669 N N . VAL A 1 89 ? 13.950 -27.028 29.578 1.00 57.31 89 VAL A N 1
ATOM 670 C CA . VAL A 1 89 ? 13.809 -27.093 28.121 1.00 57.31 89 VAL A CA 1
ATOM 671 C C . VAL A 1 89 ? 12.673 -28.042 27.720 1.00 57.31 89 VAL A C 1
ATOM 673 O O . VAL A 1 89 ? 12.763 -29.247 27.927 1.00 57.31 89 VAL A O 1
ATOM 676 N N . ALA A 1 90 ? 11.663 -27.527 27.018 1.00 54.66 90 ALA A N 1
ATOM 677 C CA . ALA A 1 90 ? 10.803 -28.331 26.150 1.00 54.66 90 ALA A CA 1
ATOM 678 C C . ALA A 1 90 ? 10.917 -27.802 24.716 1.00 54.66 90 ALA A C 1
ATOM 680 O O . ALA A 1 90 ? 10.086 -27.036 24.224 1.00 54.66 90 ALA A O 1
ATOM 681 N N . GLY A 1 91 ? 12.001 -28.196 24.046 1.00 52.78 91 GLY A N 1
ATOM 682 C CA . GLY A 1 91 ? 12.260 -27.887 22.644 1.00 52.78 91 GLY A CA 1
ATOM 683 C C . GLY A 1 91 ? 11.211 -28.515 21.728 1.00 52.78 91 GLY A C 1
ATOM 684 O O . GLY A 1 91 ? 11.404 -29.607 21.197 1.00 52.78 91 GLY A O 1
ATOM 685 N N . LYS A 1 92 ? 10.110 -27.804 21.479 1.00 61.72 92 LYS A N 1
ATOM 686 C CA . LYS A 1 92 ? 9.238 -28.086 20.337 1.00 61.72 92 LYS A CA 1
ATOM 687 C C . LYS A 1 92 ? 9.991 -27.635 19.088 1.00 61.72 92 LYS A C 1
ATOM 689 O O . LYS A 1 92 ? 9.998 -26.449 18.767 1.00 61.72 92 LYS A O 1
ATOM 694 N N . LYS A 1 93 ? 10.650 -28.578 18.403 1.00 63.06 93 LYS A N 1
ATOM 695 C CA . LYS A 1 93 ? 11.260 -28.371 17.079 1.00 63.06 93 LYS A CA 1
ATOM 696 C C . LYS A 1 93 ? 10.166 -28.014 16.068 1.00 63.06 93 LYS A C 1
ATOM 698 O O . LYS A 1 93 ? 9.676 -28.868 15.335 1.00 63.06 93 LYS A O 1
ATOM 703 N N . ARG A 1 94 ? 9.757 -26.746 16.055 1.00 68.25 94 ARG A N 1
ATOM 704 C CA . ARG A 1 94 ? 8.975 -26.150 14.973 1.00 68.25 94 ARG A CA 1
ATOM 705 C C . ARG A 1 94 ? 9.867 -26.124 13.727 1.00 68.25 94 ARG A C 1
ATOM 707 O O . ARG A 1 94 ? 11.034 -25.761 13.826 1.00 68.25 94 ARG A O 1
ATOM 714 N N . GLY A 1 95 ? 9.334 -26.566 12.587 1.00 70.12 95 GLY A N 1
ATOM 715 C CA . GLY A 1 95 ? 10.030 -26.505 11.294 1.00 70.12 95 GLY A CA 1
ATOM 716 C C . GLY A 1 95 ? 10.388 -27.839 10.629 1.00 70.12 95 GLY A C 1
ATOM 717 O O . GLY A 1 95 ? 11.126 -27.824 9.651 1.00 70.12 95 GLY A O 1
ATOM 718 N N . ARG A 1 96 ? 9.887 -28.994 11.091 1.00 68.38 96 ARG A N 1
ATOM 719 C CA . ARG A 1 96 ? 9.947 -30.225 10.279 1.00 68.38 96 ARG A CA 1
ATOM 720 C C . ARG A 1 96 ? 8.577 -30.494 9.662 1.00 68.38 96 ARG A C 1
ATOM 722 O O . ARG A 1 96 ? 7.656 -30.805 10.415 1.00 68.38 96 ARG A O 1
ATOM 729 N N . PRO A 1 97 ? 8.433 -30.384 8.330 1.00 73.44 97 PRO A N 1
ATOM 730 C CA . PRO A 1 97 ? 7.284 -30.946 7.640 1.00 73.44 97 PRO A CA 1
ATOM 731 C C . PRO A 1 97 ? 7.123 -32.421 8.041 1.00 73.44 97 PRO A C 1
ATOM 733 O O . PRO A 1 97 ? 8.137 -33.112 8.217 1.00 73.44 97 PRO A O 1
ATOM 736 N N . PRO A 1 98 ? 5.886 -32.908 8.225 1.00 70.69 98 PRO A N 1
ATOM 737 C CA . PRO A 1 98 ? 5.646 -34.310 8.531 1.00 70.69 98 PRO A CA 1
ATOM 738 C C . PRO A 1 98 ? 6.278 -35.194 7.447 1.00 70.69 98 PRO A C 1
ATOM 740 O O . PRO A 1 98 ? 6.096 -34.963 6.252 1.00 70.69 98 PRO A O 1
ATOM 743 N N . LYS A 1 99 ? 7.058 -36.199 7.866 1.00 65.81 99 LYS A N 1
ATOM 744 C CA . LYS A 1 99 ? 7.535 -37.250 6.962 1.00 65.81 99 LYS A CA 1
ATOM 745 C C . LYS A 1 99 ? 6.331 -38.108 6.589 1.00 65.81 99 LYS A C 1
ATOM 747 O O . LYS A 1 99 ? 5.912 -38.951 7.378 1.00 65.81 99 LYS A O 1
ATOM 752 N N . ASN A 1 100 ? 5.782 -37.887 5.403 1.00 62.47 100 ASN A N 1
ATOM 753 C CA . ASN A 1 100 ? 4.840 -38.822 4.814 1.00 62.47 100 ASN A CA 1
ATOM 754 C C . ASN A 1 100 ? 5.629 -40.086 4.464 1.00 62.47 100 ASN A C 1
ATOM 756 O O . ASN A 1 100 ? 6.518 -40.052 3.617 1.00 62.47 100 ASN A O 1
ATOM 760 N N . ASN A 1 101 ? 5.349 -41.188 5.158 1.00 60.91 101 ASN A N 1
ATOM 761 C CA . ASN A 1 101 ? 5.773 -42.501 4.696 1.00 60.91 101 ASN A CA 1
ATOM 762 C C . ASN A 1 101 ? 4.985 -42.787 3.414 1.00 60.91 101 ASN A C 1
ATOM 764 O O . ASN A 1 101 ? 3.768 -42.967 3.463 1.00 60.91 101 ASN A O 1
ATOM 768 N N . ASP A 1 102 ? 5.687 -42.768 2.284 1.00 58.91 102 ASP A N 1
ATOM 769 C CA . ASP A 1 102 ? 5.169 -43.043 0.951 1.00 58.91 102 ASP A CA 1
ATOM 770 C C . ASP A 1 102 ? 4.361 -44.345 0.918 1.00 58.91 102 ASP A C 1
ATOM 772 O O . ASP A 1 102 ? 4.905 -45.450 0.896 1.00 58.91 102 ASP A O 1
ATOM 776 N N . LYS A 1 103 ? 3.037 -44.210 0.849 1.00 60.84 103 LYS A N 1
ATOM 777 C CA . LYS A 1 103 ? 2.166 -45.213 0.241 1.00 60.84 103 LYS A CA 1
ATOM 778 C C . LYS A 1 103 ? 1.381 -44.562 -0.895 1.00 60.84 103 LYS A C 1
ATOM 780 O O . LYS A 1 103 ? 0.239 -44.159 -0.732 1.00 60.84 103 LYS A O 1
ATOM 785 N N . GLY A 1 104 ? 2.040 -44.484 -2.051 1.00 60.06 104 GLY A N 1
ATOM 786 C CA . GLY A 1 104 ? 1.400 -44.753 -3.340 1.00 60.06 104 GLY A CA 1
ATOM 787 C C . GLY A 1 104 ? 0.455 -43.700 -3.915 1.00 60.06 104 GLY A C 1
ATOM 788 O O . GLY A 1 104 ? -0.667 -44.044 -4.269 1.00 60.06 104 GLY A O 1
ATOM 789 N N . LEU A 1 105 ? 0.925 -42.469 -4.131 1.00 65.25 105 LEU A N 1
ATOM 790 C CA . LEU A 1 105 ? 0.351 -41.642 -5.199 1.00 65.25 105 LEU A CA 1
ATOM 791 C C . LEU A 1 105 ? 1.118 -41.907 -6.509 1.00 65.25 105 LEU A C 1
ATOM 793 O O . LEU A 1 105 ? 2.350 -41.821 -6.514 1.00 65.25 105 LEU A O 1
ATOM 797 N N . PRO A 1 106 ? 0.437 -42.264 -7.614 1.00 61.94 106 PRO A N 1
ATOM 798 C CA . PRO A 1 106 ? 1.098 -42.490 -8.891 1.00 61.94 106 PRO A CA 1
ATOM 799 C C . PRO A 1 106 ? 1.701 -41.178 -9.405 1.00 61.94 106 PRO A C 1
ATOM 801 O O . PRO A 1 106 ? 1.024 -40.155 -9.497 1.00 61.94 106 PRO A O 1
ATOM 804 N N . LYS A 1 107 ? 2.993 -41.216 -9.748 1.00 66.38 107 LYS A N 1
ATOM 805 C CA . LYS A 1 107 ? 3.661 -40.134 -10.481 1.00 66.38 107 LYS A CA 1
ATOM 806 C C . LYS A 1 107 ? 2.921 -39.911 -11.809 1.00 66.38 107 LYS A C 1
ATOM 808 O O . LYS A 1 107 ? 2.671 -40.900 -12.502 1.00 66.38 107 LYS A O 1
ATOM 813 N N . PRO A 1 108 ? 2.611 -38.665 -12.212 1.00 67.94 108 PRO A N 1
ATOM 814 C CA . PRO A 1 108 ? 2.214 -38.411 -13.590 1.00 67.94 108 PRO A CA 1
ATOM 815 C C . PRO A 1 108 ? 3.367 -38.834 -14.520 1.00 67.94 108 PRO A C 1
ATOM 817 O O . PRO A 1 108 ? 4.536 -38.641 -14.160 1.00 67.94 108 PRO A O 1
ATOM 820 N N . PRO A 1 109 ? 3.078 -39.450 -15.679 1.00 65.38 109 PRO A N 1
ATOM 821 C CA . PRO A 1 109 ? 4.120 -39.919 -16.576 1.00 65.38 109 PRO A CA 1
ATOM 822 C C . PRO A 1 109 ? 4.973 -38.739 -17.046 1.00 65.38 109 PRO A C 1
ATOM 824 O O . PRO A 1 109 ? 4.475 -37.763 -17.604 1.00 65.38 109 PRO A O 1
ATOM 827 N N . LEU A 1 110 ? 6.279 -38.859 -16.808 1.00 58.94 110 LEU A N 1
ATOM 828 C CA . LEU A 1 110 ? 7.313 -38.066 -17.457 1.00 58.94 110 LEU A CA 1
ATOM 829 C C . LEU A 1 110 ? 7.150 -38.255 -18.967 1.00 58.94 110 LEU A C 1
ATOM 831 O O . LEU A 1 110 ? 7.398 -39.345 -19.484 1.00 58.94 110 LEU A O 1
ATOM 835 N N . ALA A 1 111 ? 6.698 -37.215 -19.665 1.00 63.41 111 ALA A N 1
ATOM 836 C CA . ALA A 1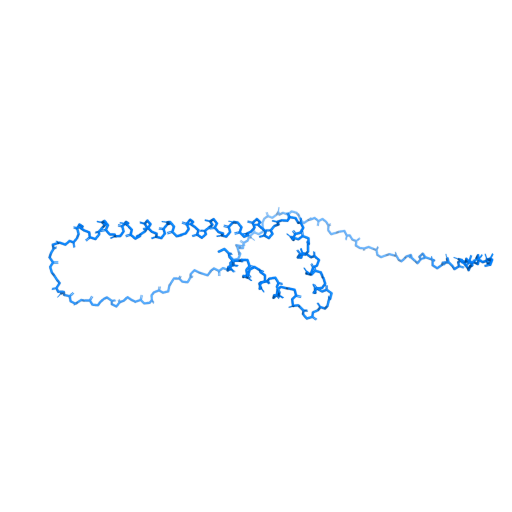 111 ? 6.693 -37.216 -21.117 1.00 63.41 111 ALA A CA 1
ATOM 837 C C . ALA A 1 111 ? 8.146 -37.386 -21.608 1.00 63.41 111 ALA A C 1
ATOM 839 O O . ALA A 1 111 ? 9.016 -36.612 -21.194 1.00 63.41 111 ALA A O 1
ATOM 840 N N . PRO A 1 112 ? 8.447 -38.390 -22.449 1.00 59.91 112 PRO A N 1
ATOM 841 C CA . PRO A 1 112 ? 9.779 -38.549 -23.000 1.00 59.91 112 PRO A CA 1
ATOM 842 C C . PRO A 1 112 ? 10.056 -37.408 -23.979 1.00 59.91 112 PRO A C 1
ATOM 844 O O . PRO A 1 112 ? 9.370 -37.244 -24.989 1.00 59.91 112 PRO A O 1
ATOM 847 N N . GLY A 1 113 ? 11.089 -36.622 -23.682 1.00 54.47 113 GLY A N 1
ATOM 848 C CA . GLY A 1 113 ? 11.662 -35.700 -24.647 1.00 54.47 113 GLY A CA 1
ATOM 849 C C . GLY A 1 113 ? 12.175 -36.461 -25.868 1.00 54.47 113 GLY A C 1
ATOM 850 O O . GLY A 1 113 ? 12.939 -37.415 -25.741 1.00 54.47 113 GLY A O 1
ATOM 851 N N . THR A 1 114 ? 11.793 -36.002 -27.058 1.00 55.72 114 THR A N 1
ATOM 852 C CA . THR A 1 114 ? 12.579 -36.207 -28.276 1.00 55.72 114 THR A CA 1
ATOM 853 C C . THR A 1 114 ? 12.677 -34.877 -29.019 1.00 55.72 114 THR A C 1
ATOM 855 O O . THR A 1 114 ? 11.697 -34.308 -29.488 1.00 55.72 114 THR A O 1
ATOM 858 N N . HIS A 1 115 ? 13.900 -34.356 -29.059 1.00 57.72 115 HIS A N 1
ATOM 859 C CA . HIS A 1 115 ? 14.348 -33.251 -29.899 1.00 57.72 115 HIS A CA 1
ATOM 860 C C . HIS A 1 115 ? 14.105 -33.558 -31.376 1.00 57.72 115 HIS A C 1
ATOM 862 O O . HIS A 1 115 ? 14.492 -34.656 -31.766 1.00 57.72 115 HIS A O 1
ATOM 868 N N . LYS A 1 116 ? 13.640 -32.586 -32.188 1.00 58.25 116 LYS A N 1
ATOM 869 C CA . LYS A 1 116 ? 14.148 -32.296 -33.553 1.00 58.25 116 LYS A CA 1
ATOM 870 C C . LYS A 1 116 ? 13.904 -30.826 -33.926 1.00 58.25 116 LYS A C 1
ATOM 872 O O . LYS A 1 116 ? 12.804 -30.309 -33.779 1.00 58.25 116 LYS A O 1
ATOM 877 N N . ASN A 1 117 ? 14.966 -30.188 -34.407 1.00 53.38 117 ASN A N 1
ATOM 878 C CA . ASN A 1 117 ? 15.018 -28.838 -34.957 1.00 53.38 117 ASN A CA 1
ATOM 879 C C . ASN A 1 117 ? 14.053 -28.635 -36.136 1.00 53.38 117 ASN A C 1
ATOM 881 O O . ASN A 1 117 ? 13.981 -29.484 -37.023 1.00 53.38 117 ASN A O 1
ATOM 885 N N . SER A 1 118 ? 13.468 -27.442 -36.229 1.00 56.03 118 SER A N 1
ATOM 886 C CA . SER A 1 118 ? 13.039 -26.850 -37.499 1.00 56.03 118 SER A CA 1
ATOM 887 C C . SER A 1 118 ? 13.456 -25.374 -37.534 1.00 56.03 118 SER A C 1
ATOM 889 O O . SER A 1 118 ? 12.899 -24.585 -36.768 1.00 56.03 118 SER A O 1
ATOM 891 N N . PRO A 1 119 ? 14.413 -24.959 -38.383 1.00 56.28 119 PRO A N 1
ATOM 892 C CA . PRO A 1 119 ? 14.575 -23.552 -38.706 1.00 56.28 119 PRO A CA 1
ATOM 893 C C . PRO A 1 119 ? 13.477 -23.180 -39.707 1.00 56.28 119 PRO A C 1
ATOM 895 O O . PRO A 1 119 ? 13.480 -23.654 -40.840 1.00 56.28 119 PRO A O 1
ATOM 898 N N . ILE A 1 120 ? 12.519 -22.351 -39.301 1.00 56.31 120 ILE A N 1
ATOM 899 C CA . ILE A 1 120 ? 11.614 -21.709 -40.257 1.00 56.31 120 ILE A CA 1
ATOM 900 C C . ILE A 1 120 ? 12.254 -20.368 -40.639 1.00 56.31 120 ILE A C 1
ATOM 902 O O . ILE A 1 120 ? 12.259 -19.432 -39.844 1.00 56.31 120 ILE A O 1
ATOM 906 N N . ASN A 1 121 ? 12.885 -20.370 -41.824 1.00 52.69 121 ASN A N 1
ATOM 907 C CA . ASN A 1 121 ? 13.141 -19.266 -42.770 1.00 52.69 121 ASN A CA 1
ATOM 908 C C . ASN A 1 121 ? 12.764 -17.862 -42.254 1.00 52.69 121 ASN A C 1
ATOM 910 O O . ASN A 1 121 ? 11.596 -17.577 -42.028 1.00 52.69 121 ASN A O 1
ATOM 914 N N . VAL A 1 122 ? 13.691 -16.923 -42.028 1.00 52.16 122 VAL A N 1
ATOM 915 C CA . VAL A 1 122 ? 14.439 -16.152 -43.049 1.00 52.16 122 VAL A CA 1
ATOM 916 C C . VAL A 1 122 ? 13.686 -16.052 -44.379 1.00 52.16 122 VAL A C 1
ATOM 918 O O . VAL A 1 122 ? 13.899 -16.884 -45.245 1.00 52.16 122 VAL A O 1
ATOM 921 N N . PHE A 1 123 ? 12.800 -15.064 -44.526 1.00 47.47 123 PHE A N 1
ATOM 922 C CA . PHE A 1 123 ? 12.695 -14.151 -45.680 1.00 47.47 123 PHE A CA 1
ATOM 923 C C . PHE A 1 123 ? 11.431 -13.287 -45.542 1.00 47.47 123 PHE A C 1
ATOM 925 O O . PHE A 1 123 ? 10.319 -13.791 -45.456 1.00 47.47 123 PHE A O 1
ATOM 932 N N . GLY A 1 124 ? 11.634 -11.974 -45.513 1.00 42.88 124 GLY A N 1
ATOM 933 C CA . GLY A 1 124 ? 10.592 -10.948 -45.469 1.00 42.88 124 GLY A CA 1
ATOM 934 C C . GLY A 1 124 ? 11.226 -9.562 -45.430 1.00 42.88 124 GLY A C 1
ATOM 935 O O . GLY A 1 124 ? 10.875 -8.730 -44.603 1.00 42.88 124 GLY A O 1
ATOM 936 N N . LYS A 1 125 ? 12.262 -9.365 -46.256 1.00 55.00 125 LYS A N 1
ATOM 937 C CA . LYS A 1 125 ? 12.814 -8.050 -46.581 1.00 55.00 125 LYS A CA 1
ATOM 938 C C . LYS A 1 125 ? 12.061 -7.531 -47.801 1.00 55.00 125 LYS A C 1
ATOM 940 O O . LYS A 1 125 ? 12.598 -7.581 -48.892 1.00 55.00 125 LYS A O 1
ATOM 945 N N . ASP A 1 126 ? 10.860 -7.027 -47.574 1.00 53.38 126 ASP A N 1
ATOM 946 C CA . ASP A 1 126 ? 10.111 -6.168 -48.490 1.00 53.38 126 ASP A CA 1
ATOM 947 C C . ASP A 1 126 ? 9.462 -5.110 -47.579 1.00 53.38 126 ASP A C 1
ATOM 949 O O . ASP A 1 126 ? 8.975 -5.442 -46.507 1.00 53.38 126 ASP A O 1
ATOM 953 N N . SER A 1 127 ? 9.424 -3.816 -47.845 1.00 50.88 127 SER A N 1
ATOM 954 C CA . SER A 1 127 ? 9.823 -3.041 -49.000 1.00 50.88 127 SER A CA 1
ATOM 955 C C . SER A 1 127 ? 9.882 -1.584 -48.539 1.00 50.88 127 SER A C 1
ATOM 957 O O . SER A 1 127 ? 9.124 -1.142 -47.676 1.00 50.88 127 SER A O 1
ATOM 959 N N . LEU A 1 128 ? 10.806 -0.852 -49.145 1.00 55.72 128 LEU A N 1
ATOM 960 C CA . LEU A 1 128 ? 10.933 0.596 -49.119 1.00 55.72 128 LEU A CA 1
ATOM 961 C C . LEU A 1 128 ? 9.637 1.311 -49.546 1.00 55.72 128 LEU A C 1
ATOM 963 O O . LEU A 1 128 ? 8.820 0.757 -50.281 1.00 55.72 128 LEU A O 1
ATOM 967 N N . ALA A 1 129 ? 9.606 2.599 -49.190 1.00 54.44 129 ALA A N 1
ATOM 968 C CA . ALA A 1 129 ? 8.836 3.694 -49.784 1.00 54.44 129 ALA A CA 1
ATOM 969 C C . ALA A 1 129 ? 7.433 3.962 -49.215 1.00 54.44 129 ALA A C 1
ATOM 971 O O . ALA A 1 129 ? 6.425 3.532 -49.758 1.00 54.44 129 ALA A O 1
ATOM 972 N N . ASN A 1 130 ? 7.376 4.864 -48.230 1.00 49.97 130 ASN A N 1
ATOM 973 C CA . ASN A 1 130 ? 6.337 5.891 -48.234 1.00 49.97 130 ASN A CA 1
ATOM 974 C C . ASN A 1 130 ? 6.982 7.228 -48.606 1.00 49.97 130 ASN A C 1
ATOM 976 O O . ASN A 1 130 ? 7.448 7.990 -47.764 1.00 49.97 130 ASN A O 1
ATOM 980 N N . ALA A 1 131 ? 7.039 7.460 -49.917 1.00 54.38 131 ALA A N 1
ATOM 981 C CA . ALA A 1 131 ? 7.180 8.775 -50.511 1.00 54.38 131 ALA A CA 1
ATOM 982 C C . ALA A 1 131 ? 5.772 9.305 -50.821 1.00 54.38 131 ALA A C 1
ATOM 984 O O . ALA A 1 131 ? 5.103 8.802 -51.719 1.00 54.38 131 ALA A O 1
ATOM 985 N N . VAL A 1 132 ? 5.340 10.336 -50.098 1.00 60.03 132 VAL A N 1
ATOM 986 C CA . VAL A 1 132 ? 4.243 11.237 -50.489 1.00 60.03 132 VAL A CA 1
ATOM 987 C C . VAL A 1 132 ? 4.783 12.643 -50.205 1.00 60.03 132 VAL A C 1
ATOM 989 O O . VAL A 1 132 ? 4.919 13.022 -49.051 1.00 60.03 132 VAL A O 1
ATOM 992 N N . ARG A 1 133 ? 5.495 13.277 -51.145 1.00 57.69 133 ARG A N 1
ATOM 993 C CA . ARG A 1 133 ? 5.018 14.018 -52.330 1.00 57.69 133 ARG A CA 1
ATOM 994 C C . ARG A 1 133 ? 4.277 15.311 -51.945 1.00 57.69 133 ARG A C 1
ATOM 996 O O . ARG A 1 133 ? 3.083 15.282 -51.693 1.00 57.69 133 ARG A O 1
ATOM 1003 N N . THR A 1 134 ? 5.060 16.396 -51.906 1.00 59.94 134 THR A N 1
ATOM 1004 C CA . THR A 1 134 ? 4.784 17.773 -52.380 1.00 59.94 134 THR A CA 1
ATOM 1005 C C . THR A 1 134 ? 3.342 18.288 -52.373 1.00 59.94 134 THR A C 1
ATOM 1007 O O . THR A 1 134 ? 2.512 17.763 -53.111 1.00 59.94 134 THR A O 1
ATOM 1010 N N . PHE A 1 135 ? 3.143 19.442 -51.731 1.00 56.69 135 PHE A N 1
ATOM 1011 C CA . PHE A 1 135 ? 2.952 20.724 -52.426 1.00 56.69 135 PHE A CA 1
ATOM 1012 C C . PHE A 1 135 ? 3.762 21.810 -51.715 1.00 56.69 135 PHE A C 1
ATOM 1014 O O . PHE A 1 135 ? 3.920 21.684 -50.480 1.00 56.69 135 PHE A O 1
#